Protein AF-A0A7S1WVG2-F1 (afdb_monomer_lite)

Secondary structure (DSSP, 8-state):
---PPPHHHHHHHHHHHHHHTT-PEEEEEEETTEEEEEEEEEEEE--TTT--HHHHHH-HHHHHIIIIIHHHHHHHHHTSTT---TTSPP--EEEEE-SS-----S--S--SS------------SPP-GGG-

Sequence (133 aa):
VDGALSDAAVLAAEAAALERASQLTPHQFAYADKVFPHPGRRYVDLDPSRVPRHIAAIAPRLVKFAGTEVAALLELLAATPLGVDVSAHPHVKLQLTLGESGCTPCHYDVSKVVNKLQISILIYLSEWALEYG

Foldseek 3Di:
DDPDDDLLVLQVVLVVQCVVVVVWAFDWDDDDPDIHTFPQKTKDWLQLVDDDPVSCVSRVSSNCCLVPVVVVVLVVVVPDPPPDDSVDRDGDMDMGGDDDDTDDPPDDPDDDDDDPDPDDDDDDSDDDDPVND

Radius of gyration: 16.41 Å; chains: 1; bounding box: 53×35×39 Å

Structure (mmCIF, N/CA/C/O backbone):
data_AF-A0A7S1WVG2-F1
#
_entry.id   AF-A0A7S1WVG2-F1
#
loop_
_atom_site.group_PDB
_atom_site.id
_atom_site.type_symbol
_atom_site.label_atom_id
_atom_site.label_alt_id
_atom_site.label_comp_id
_atom_site.label_asym_id
_atom_site.label_entity_id
_atom_site.label_seq_id
_atom_site.pdbx_PDB_ins_code
_atom_site.Cartn_x
_atom_site.Cartn_y
_atom_site.Cartn_z
_atom_site.occupancy
_atom_site.B_iso_or_equiv
_atom_site.auth_seq_id
_atom_site.auth_comp_id
_atom_site.auth_asym_id
_atom_site.auth_atom_id
_atom_site.pdbx_PDB_model_num
ATOM 1 N N . VAL A 1 1 ? 29.305 12.452 -4.529 1.00 45.56 1 VAL A N 1
ATOM 2 C CA . VAL A 1 1 ? 28.267 12.345 -3.484 1.00 45.56 1 VAL A CA 1
ATOM 3 C C . VAL A 1 1 ? 27.447 11.142 -3.880 1.00 45.56 1 VAL A C 1
ATOM 5 O O . VAL A 1 1 ? 26.901 11.159 -4.976 1.00 45.56 1 VAL A O 1
ATOM 8 N N . ASP A 1 2 ? 27.563 10.055 -3.125 1.00 45.12 2 ASP A N 1
ATOM 9 C CA . ASP A 1 2 ? 27.107 8.730 -3.545 1.00 45.12 2 ASP A CA 1
ATOM 10 C C . ASP A 1 2 ? 25.615 8.734 -3.891 1.00 45.12 2 ASP A C 1
ATOM 12 O O . ASP A 1 2 ? 24.780 9.161 -3.097 1.00 45.12 2 ASP A O 1
ATOM 16 N N . GLY A 1 3 ? 25.308 8.299 -5.116 1.00 52.78 3 GLY A N 1
ATOM 17 C CA . GLY A 1 3 ? 23.980 8.303 -5.731 1.00 52.78 3 GLY A CA 1
ATOM 18 C C . GLY A 1 3 ? 23.055 7.226 -5.171 1.00 52.78 3 GLY A C 1
ATOM 19 O O . GLY A 1 3 ? 22.553 6.391 -5.920 1.00 52.78 3 GLY A O 1
ATOM 20 N N . ALA A 1 4 ? 22.853 7.220 -3.855 1.00 61.16 4 ALA A N 1
ATOM 21 C CA . ALA A 1 4 ? 21.814 6.416 -3.237 1.00 61.16 4 ALA A CA 1
ATOM 22 C C . ALA A 1 4 ? 20.444 6.976 -3.647 1.00 61.16 4 ALA A C 1
ATOM 24 O O . ALA A 1 4 ? 20.169 8.164 -3.476 1.00 61.16 4 ALA A O 1
ATOM 25 N N . LEU A 1 5 ? 19.593 6.115 -4.209 1.00 70.62 5 LEU A N 1
ATOM 26 C CA . LEU A 1 5 ? 18.188 6.437 -4.444 1.00 70.62 5 LEU A CA 1
ATOM 27 C C . LEU A 1 5 ? 17.519 6.792 -3.108 1.00 70.62 5 LEU A C 1
ATOM 29 O O . LEU A 1 5 ? 17.828 6.185 -2.082 1.00 70.62 5 LEU A O 1
ATOM 33 N N . SER A 1 6 ? 16.593 7.753 -3.125 1.00 85.00 6 SER A N 1
ATOM 34 C CA . S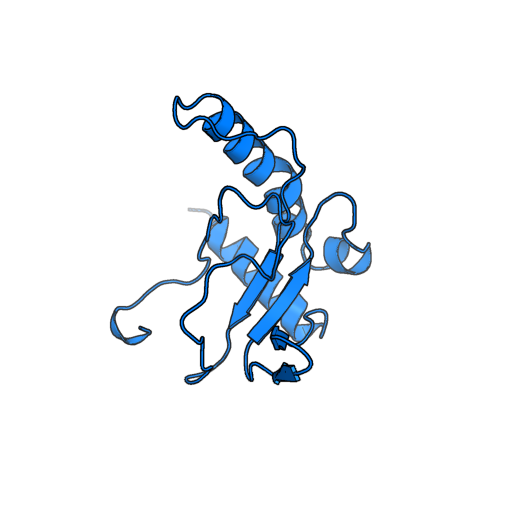ER A 1 6 ? 15.751 8.035 -1.960 1.00 85.00 6 SER A CA 1
ATOM 35 C C . SER A 1 6 ? 14.896 6.813 -1.609 1.00 85.00 6 SER A C 1
ATOM 37 O O . SER A 1 6 ? 14.573 6.007 -2.485 1.00 85.00 6 SER A O 1
ATOM 39 N N . ASP A 1 7 ? 14.472 6.687 -0.348 1.00 84.75 7 ASP A N 1
ATOM 40 C CA . ASP A 1 7 ? 13.591 5.585 0.065 1.00 84.75 7 ASP A CA 1
ATOM 41 C C . ASP A 1 7 ? 12.311 5.544 -0.781 1.00 84.75 7 ASP A C 1
ATOM 43 O O . ASP A 1 7 ? 11.913 4.479 -1.240 1.00 84.75 7 ASP A O 1
ATOM 47 N N . ALA A 1 8 ? 11.723 6.702 -1.097 1.00 83.56 8 ALA A N 1
ATOM 48 C CA . ALA A 1 8 ? 10.568 6.789 -1.991 1.00 83.56 8 ALA A CA 1
ATOM 49 C C . ALA A 1 8 ? 10.856 6.201 -3.385 1.00 83.56 8 ALA A C 1
ATOM 51 O O . ALA A 1 8 ? 10.051 5.425 -3.899 1.00 83.56 8 ALA A O 1
ATOM 52 N N . ALA A 1 9 ? 12.020 6.500 -3.971 1.00 86.12 9 ALA A N 1
ATOM 53 C CA . ALA A 1 9 ? 12.419 5.947 -5.264 1.00 86.12 9 ALA A CA 1
ATOM 54 C C . ALA A 1 9 ? 12.652 4.428 -5.198 1.00 86.12 9 ALA A C 1
ATOM 56 O O . ALA A 1 9 ? 12.302 3.711 -6.136 1.00 86.12 9 ALA A O 1
ATOM 57 N N . VAL A 1 10 ? 13.185 3.916 -4.084 1.00 91.25 10 VAL A N 1
ATOM 58 C CA . VAL A 1 10 ? 13.332 2.469 -3.856 1.00 91.25 10 VAL A CA 1
ATOM 59 C C . VAL A 1 10 ? 11.964 1.790 -3.741 1.00 91.25 10 VAL A C 1
ATOM 61 O O . VAL A 1 10 ? 11.729 0.781 -4.406 1.00 91.25 10 VAL A O 1
ATOM 64 N N . LEU A 1 11 ? 11.038 2.353 -2.960 1.00 91.00 11 LEU A N 1
ATOM 65 C CA . LEU A 1 11 ? 9.679 1.822 -2.814 1.00 91.00 11 LEU A CA 1
ATOM 66 C C . LEU A 1 11 ? 8.917 1.843 -4.150 1.00 91.00 11 LEU A C 1
ATOM 68 O O . LEU A 1 11 ? 8.260 0.863 -4.502 1.00 91.00 11 LEU A O 1
ATOM 72 N N . ALA A 1 12 ? 9.051 2.919 -4.931 1.00 88.94 12 ALA A N 1
ATOM 73 C CA . ALA A 1 12 ? 8.469 3.018 -6.268 1.00 88.94 12 ALA A CA 1
ATOM 74 C C . ALA A 1 12 ? 9.059 1.974 -7.234 1.00 88.94 12 ALA A C 1
ATOM 76 O O . ALA A 1 12 ? 8.326 1.336 -7.994 1.00 88.94 12 ALA A O 1
ATOM 77 N N . ALA A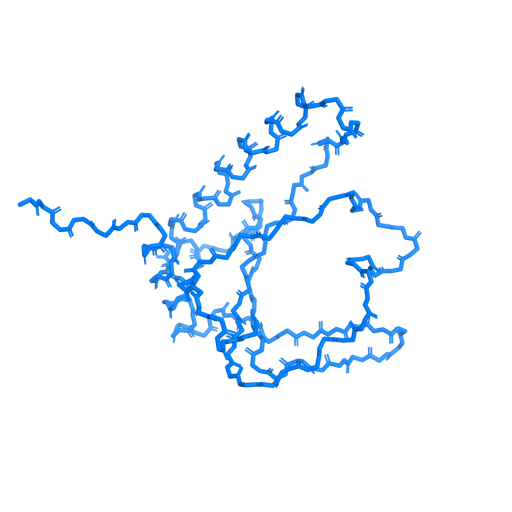 1 13 ? 10.374 1.741 -7.179 1.00 91.12 13 ALA A N 1
ATOM 78 C CA . ALA A 1 13 ? 11.036 0.727 -7.995 1.00 91.12 13 ALA A CA 1
ATOM 79 C C . ALA A 1 13 ? 10.564 -0.699 -7.659 1.00 91.12 13 ALA A C 1
ATOM 81 O O . ALA A 1 13 ? 10.345 -1.501 -8.573 1.00 91.12 13 ALA A O 1
ATOM 82 N N . GLU A 1 14 ? 10.366 -1.014 -6.375 1.00 94.62 14 GLU A N 1
ATOM 83 C CA . GLU A 1 14 ? 9.810 -2.301 -5.942 1.00 94.62 14 GLU A CA 1
ATOM 84 C C . GLU A 1 14 ? 8.335 -2.462 -6.339 1.00 94.62 14 GLU A C 1
ATOM 86 O O . GLU A 1 14 ? 7.937 -3.538 -6.790 1.00 94.62 14 GLU A O 1
ATOM 91 N N . ALA A 1 15 ? 7.531 -1.394 -6.275 1.00 91.44 15 ALA A N 1
ATOM 92 C CA . ALA A 1 15 ? 6.155 -1.414 -6.773 1.00 91.44 15 ALA A CA 1
ATOM 93 C C . ALA A 1 15 ? 6.108 -1.741 -8.278 1.00 91.44 15 ALA A C 1
ATOM 95 O O . ALA A 1 15 ? 5.348 -2.612 -8.710 1.00 91.44 15 ALA A O 1
ATOM 96 N N . ALA A 1 16 ? 6.986 -1.119 -9.070 1.00 90.75 16 ALA A N 1
ATOM 97 C CA . ALA A 1 16 ? 7.126 -1.418 -10.493 1.00 90.75 16 ALA A CA 1
ATOM 98 C C . ALA A 1 16 ? 7.654 -2.846 -10.747 1.00 90.75 16 ALA A C 1
ATOM 100 O O . ALA A 1 16 ? 7.304 -3.478 -11.745 1.00 90.75 16 ALA A O 1
ATOM 101 N N . ALA A 1 17 ? 8.495 -3.388 -9.859 1.00 94.38 17 ALA A N 1
ATOM 102 C CA . ALA A 1 17 ? 8.962 -4.772 -9.954 1.00 94.38 17 ALA A CA 1
ATOM 103 C C . ALA A 1 17 ? 7.827 -5.782 -9.724 1.00 94.38 17 ALA A C 1
ATOM 105 O O . ALA A 1 17 ? 7.714 -6.747 -10.483 1.00 94.38 17 ALA A O 1
ATOM 106 N N . LEU A 1 18 ? 6.952 -5.535 -8.743 1.00 94.62 18 LEU A N 1
ATOM 107 C CA . LEU A 1 18 ? 5.753 -6.347 -8.506 1.00 94.62 18 LEU A CA 1
ATOM 108 C C . LEU A 1 18 ? 4.806 -6.333 -9.707 1.00 94.62 18 LEU A C 1
ATOM 110 O O . LEU A 1 18 ? 4.251 -7.373 -10.070 1.00 94.62 18 LEU A O 1
ATOM 114 N N . GLU A 1 19 ? 4.650 -5.177 -10.353 1.00 91.56 19 GLU A N 1
ATOM 115 C CA . GLU A 1 19 ? 3.867 -5.064 -11.580 1.00 91.56 19 GLU A CA 1
ATOM 116 C C . GLU A 1 19 ? 4.457 -5.916 -12.711 1.00 91.56 19 GLU A C 1
ATOM 118 O O . GLU A 1 19 ? 3.744 -6.740 -13.287 1.00 91.56 19 GLU A O 1
ATOM 123 N N . ARG A 1 20 ? 5.758 -5.766 -13.002 1.00 94.12 20 ARG A N 1
ATOM 124 C CA . ARG A 1 20 ? 6.447 -6.544 -14.050 1.00 94.12 20 ARG A CA 1
ATOM 125 C C . ARG A 1 20 ? 6.369 -8.048 -13.799 1.00 94.12 20 ARG A C 1
ATOM 127 O O . ARG A 1 20 ? 6.231 -8.823 -14.740 1.00 94.12 20 ARG A O 1
ATOM 134 N N . ALA A 1 21 ? 6.414 -8.458 -12.535 1.00 95.25 21 ALA A N 1
ATOM 135 C CA . ALA A 1 21 ? 6.282 -9.851 -12.120 1.00 95.25 21 ALA A CA 1
ATOM 136 C C . ALA A 1 21 ? 4.825 -10.360 -12.096 1.00 95.25 21 ALA A C 1
ATOM 138 O O . ALA A 1 21 ? 4.590 -11.495 -11.679 1.00 95.25 21 ALA A O 1
ATOM 139 N N . SER A 1 22 ? 3.850 -9.545 -12.524 1.00 92.94 22 SER A N 1
ATOM 140 C CA . SER A 1 22 ? 2.415 -9.867 -12.520 1.00 92.94 22 SER A CA 1
ATOM 141 C C . SER A 1 22 ? 1.883 -10.289 -11.145 1.00 92.94 22 SER A C 1
ATOM 143 O O . SER A 1 22 ? 0.998 -11.132 -11.042 1.00 92.94 22 SER A O 1
ATOM 145 N N . GLN A 1 23 ? 2.423 -9.691 -10.080 1.00 94.75 23 GLN A N 1
ATOM 146 C CA . GLN A 1 23 ? 2.042 -9.984 -8.694 1.00 94.75 23 GLN A CA 1
ATOM 147 C C . GLN A 1 23 ? 0.948 -9.055 -8.152 1.00 94.75 23 GLN A C 1
ATOM 149 O O . GLN A 1 23 ? 0.558 -9.154 -6.991 1.00 94.75 23 GLN A O 1
ATOM 154 N N . LEU A 1 24 ? 0.454 -8.133 -8.982 1.00 91.38 24 LEU A N 1
ATOM 155 C CA . LEU A 1 24 ? -0.616 -7.214 -8.615 1.00 91.38 24 LEU A CA 1
ATOM 156 C C . LEU A 1 24 ? -1.960 -7.735 -9.131 1.00 91.38 24 LEU A C 1
ATOM 158 O O . LEU A 1 24 ? -2.128 -8.009 -10.319 1.00 91.38 24 LEU A O 1
ATOM 162 N N . THR A 1 25 ? -2.938 -7.815 -8.236 1.00 89.44 25 THR A N 1
ATOM 163 C CA . THR A 1 25 ? -4.304 -8.250 -8.538 1.00 89.44 25 THR A CA 1
ATOM 164 C C . THR A 1 25 ? -5.114 -7.085 -9.109 1.00 89.44 25 THR A C 1
ATOM 166 O O . THR A 1 25 ? -5.058 -5.992 -8.542 1.00 89.44 25 THR A O 1
ATOM 169 N N . PRO A 1 26 ? -5.891 -7.265 -10.195 1.00 87.00 26 PRO A N 1
ATOM 170 C CA . PRO A 1 26 ? -6.811 -6.239 -10.681 1.00 87.00 26 PRO A CA 1
ATOM 171 C C . PRO A 1 26 ? -7.794 -5.788 -9.597 1.00 87.00 26 PRO A C 1
ATOM 173 O O . PRO A 1 26 ? -8.417 -6.608 -8.925 1.00 87.00 26 PRO A O 1
ATOM 176 N N . HIS A 1 27 ? -7.954 -4.478 -9.437 1.00 83.38 27 HIS A N 1
ATOM 177 C CA . HIS A 1 27 ? -8.875 -3.918 -8.459 1.00 83.38 27 HIS A CA 1
ATOM 178 C C . HIS A 1 27 ? -10.328 -4.055 -8.916 1.00 83.38 27 HIS A C 1
ATOM 180 O O . HIS A 1 27 ? -10.675 -3.745 -10.061 1.00 83.38 27 HIS A O 1
ATOM 186 N N . GLN A 1 28 ? -11.192 -4.459 -7.989 1.00 78.44 28 GLN A N 1
ATOM 187 C CA . GLN A 1 28 ? -12.629 -4.565 -8.201 1.00 78.44 28 GLN A CA 1
ATOM 188 C C . GLN A 1 28 ? -13.358 -3.983 -6.994 1.00 78.44 28 GLN A C 1
ATOM 190 O O . GLN A 1 28 ? -12.940 -4.181 -5.854 1.00 78.44 28 GLN A O 1
ATOM 195 N N . PHE A 1 29 ? -14.444 -3.265 -7.249 1.00 73.19 29 PHE A N 1
ATOM 196 C CA . PHE A 1 29 ? -15.318 -2.737 -6.212 1.00 73.19 29 PHE A CA 1
ATOM 197 C C . PHE A 1 29 ? -16.620 -3.532 -6.195 1.00 73.19 29 PHE A C 1
ATOM 199 O O . PHE A 1 29 ? -17.272 -3.684 -7.228 1.00 73.19 29 PHE A O 1
ATOM 206 N N . ALA A 1 30 ? -16.996 -4.043 -5.024 1.00 69.94 30 ALA A N 1
ATOM 207 C CA . ALA A 1 30 ? -18.268 -4.722 -4.826 1.00 69.94 30 ALA A CA 1
ATOM 208 C C . ALA A 1 30 ? -19.271 -3.766 -4.171 1.00 69.94 30 ALA A C 1
ATOM 210 O O . ALA A 1 30 ? -19.029 -3.241 -3.083 1.00 69.94 30 ALA A O 1
ATOM 211 N N . TYR A 1 31 ? -20.421 -3.571 -4.811 1.00 69.25 31 TYR A N 1
ATOM 212 C CA . TYR A 1 31 ? -21.530 -2.809 -4.251 1.00 69.25 31 TYR A CA 1
ATOM 213 C C . TYR A 1 31 ? -22.842 -3.533 -4.488 1.00 69.25 31 TYR A C 1
ATOM 215 O O . TYR A 1 31 ? -23.216 -3.821 -5.623 1.00 69.25 31 TYR A O 1
ATOM 223 N N . ALA A 1 32 ? -23.543 -3.802 -3.385 1.00 75.81 32 ALA A N 1
ATOM 224 C CA . ALA A 1 32 ? -24.673 -4.724 -3.380 1.00 75.81 32 ALA A CA 1
ATOM 225 C C . ALA A 1 32 ? -24.254 -6.100 -3.921 1.00 75.81 32 ALA A C 1
ATOM 227 O O . ALA A 1 32 ? -23.340 -6.704 -3.371 1.00 75.81 32 ALA A O 1
ATOM 228 N N . ASP A 1 33 ? -24.931 -6.578 -4.949 1.00 77.06 33 ASP A N 1
ATOM 229 C CA . ASP A 1 33 ? -24.725 -7.841 -5.651 1.00 77.06 33 ASP A CA 1
ATOM 230 C C . ASP A 1 33 ? -23.871 -7.680 -6.923 1.00 77.06 33 ASP A C 1
ATOM 232 O O . ASP A 1 33 ? -23.714 -8.625 -7.694 1.00 77.06 33 ASP A O 1
ATOM 236 N N . LYS A 1 34 ? -23.305 -6.487 -7.155 1.00 74.12 34 LYS A N 1
ATOM 237 C CA . LYS A 1 34 ? -22.555 -6.155 -8.370 1.00 74.12 34 LYS A CA 1
ATOM 238 C C . LYS A 1 34 ? -21.072 -5.962 -8.090 1.00 74.12 34 LYS A C 1
ATOM 240 O O . LYS A 1 34 ? -20.689 -5.334 -7.103 1.00 74.12 34 LYS A O 1
ATOM 245 N N . VAL A 1 35 ? -20.250 -6.455 -9.014 1.00 78.25 35 VAL A N 1
ATOM 246 C CA . VAL A 1 35 ? -18.796 -6.274 -9.029 1.00 78.25 35 VAL A CA 1
ATOM 247 C C . VAL A 1 35 ? -18.428 -5.393 -10.216 1.00 78.25 35 VAL A C 1
ATOM 249 O O . VAL A 1 35 ? -18.749 -5.709 -11.360 1.00 78.25 35 VAL A O 1
ATOM 252 N N . PHE A 1 36 ? -17.754 -4.284 -9.937 1.00 76.69 36 PHE A N 1
ATOM 253 C CA . PHE A 1 36 ? -17.318 -3.313 -10.929 1.00 76.69 36 PHE A CA 1
ATOM 254 C C . PHE A 1 36 ? -15.793 -3.386 -11.064 1.00 76.69 36 PHE A C 1
ATOM 256 O O . PHE A 1 36 ? -15.084 -3.132 -10.082 1.00 76.69 36 PHE A O 1
ATOM 263 N N . PRO A 1 37 ? -15.251 -3.746 -12.241 1.00 75.88 37 PRO A N 1
ATOM 264 C CA . PRO A 1 37 ? -13.817 -3.673 -12.466 1.00 75.88 37 PRO A CA 1
ATOM 265 C C . PRO A 1 37 ? -13.370 -2.209 -12.504 1.00 75.88 37 PRO A C 1
ATOM 267 O O . PRO A 1 37 ? -14.077 -1.353 -13.035 1.00 75.88 37 PRO A O 1
ATOM 270 N N . HIS A 1 38 ? -12.169 -1.934 -11.997 1.00 76.31 38 HIS A N 1
ATOM 271 C CA . HIS A 1 38 ? -11.489 -0.658 -12.211 1.00 76.31 38 HIS A CA 1
ATOM 272 C C . HIS A 1 38 ? -10.307 -0.875 -13.159 1.00 76.31 38 HIS A C 1
ATOM 274 O O . HIS A 1 38 ? -9.222 -1.247 -12.699 1.00 76.31 38 HIS A O 1
ATOM 280 N N . PRO A 1 39 ? -10.494 -0.670 -14.479 1.00 76.94 39 PRO A N 1
ATOM 281 C CA . PRO A 1 39 ? -9.398 -0.736 -15.436 1.00 76.94 39 PRO A CA 1
ATOM 282 C C . PRO A 1 39 ? -8.226 0.137 -14.978 1.00 76.94 39 PRO A C 1
ATOM 284 O O . PRO A 1 39 ? -8.424 1.227 -14.448 1.00 76.94 39 PRO A O 1
ATOM 287 N N . GLY A 1 40 ? -7.007 -0.380 -15.122 1.00 78.69 40 GLY A N 1
ATOM 288 C CA . GLY A 1 40 ? -5.789 0.332 -14.732 1.00 78.69 40 GLY A CA 1
ATOM 289 C C . GLY A 1 40 ? -5.454 0.299 -13.238 1.00 78.69 40 GLY A C 1
ATOM 290 O O . GLY A 1 40 ? -4.315 0.582 -12.885 1.00 78.69 40 GLY A O 1
ATOM 291 N N . ARG A 1 41 ? -6.367 -0.110 -12.345 1.00 83.88 41 ARG A N 1
ATOM 292 C CA . ARG A 1 41 ? -6.051 -0.261 -10.915 1.00 83.88 41 ARG A CA 1
ATOM 293 C C . ARG A 1 41 ? -5.672 -1.686 -10.574 1.00 83.88 41 ARG A C 1
ATOM 295 O O . ARG A 1 41 ? -6.391 -2.631 -10.900 1.00 83.88 41 ARG A O 1
ATOM 302 N N . ARG A 1 42 ? -4.555 -1.839 -9.875 1.00 87.88 42 ARG A N 1
ATOM 303 C CA . ARG A 1 42 ? -4.067 -3.121 -9.370 1.00 87.88 42 ARG A CA 1
ATOM 304 C C . ARG A 1 42 ? -3.565 -2.966 -7.944 1.00 87.88 42 ARG A C 1
ATOM 306 O O . ARG A 1 42 ? -3.222 -1.864 -7.529 1.00 87.88 42 ARG A O 1
ATOM 313 N N . TYR A 1 43 ? -3.539 -4.047 -7.179 1.00 90.31 43 TYR A N 1
ATOM 314 C CA . TYR A 1 43 ? -3.123 -3.991 -5.785 1.00 90.31 43 TYR A CA 1
ATOM 315 C C . TYR A 1 43 ? -2.466 -5.277 -5.303 1.00 90.31 43 TYR A C 1
ATOM 317 O O . TYR A 1 43 ? -2.630 -6.341 -5.897 1.00 90.31 43 TYR A O 1
ATOM 325 N N . VAL A 1 44 ? -1.770 -5.171 -4.179 1.00 91.31 44 VAL A N 1
ATOM 326 C CA . VAL A 1 44 ? -1.330 -6.311 -3.380 1.00 91.31 44 VAL A CA 1
ATOM 327 C C . VAL A 1 44 ? -1.492 -5.980 -1.900 1.00 91.31 44 VAL A C 1
ATOM 329 O O . VAL A 1 44 ? -1.358 -4.824 -1.491 1.00 91.31 44 VAL A O 1
ATOM 332 N N . ASP A 1 45 ? -1.838 -6.997 -1.118 1.00 89.56 45 ASP A N 1
ATOM 333 C CA . ASP A 1 45 ? -1.894 -6.903 0.335 1.00 89.56 45 ASP A CA 1
ATOM 334 C C . ASP A 1 45 ? -0.469 -6.987 0.902 1.00 89.56 45 ASP A C 1
ATOM 336 O O . ASP A 1 45 ? 0.282 -7.916 0.588 1.00 89.56 45 ASP A O 1
ATOM 340 N N . LEU A 1 46 ? -0.091 -5.980 1.684 1.00 89.44 46 LEU A N 1
ATOM 341 C CA . LEU A 1 46 ? 1.189 -5.890 2.378 1.00 89.44 46 LEU A CA 1
ATOM 342 C C . LEU A 1 46 ? 1.022 -6.051 3.896 1.00 89.44 46 LEU A C 1
ATOM 344 O O . LEU A 1 46 ? 1.961 -5.748 4.631 1.00 89.44 46 LEU A O 1
ATOM 348 N N . ASP A 1 47 ? -0.133 -6.535 4.372 1.00 84.88 47 ASP A N 1
ATOM 349 C CA . ASP A 1 47 ? -0.339 -6.917 5.769 1.00 84.88 47 ASP A CA 1
ATOM 350 C C . ASP A 1 47 ? 0.770 -7.893 6.206 1.00 84.88 47 ASP A C 1
ATOM 352 O O . ASP A 1 47 ? 0.829 -9.025 5.704 1.00 84.88 47 ASP A O 1
ATOM 356 N N . PRO A 1 48 ? 1.638 -7.494 7.157 1.00 78.94 48 PRO A N 1
ATOM 357 C CA . PRO A 1 48 ? 2.780 -8.289 7.605 1.00 78.94 48 PRO A CA 1
ATOM 358 C C . PRO A 1 48 ? 2.415 -9.704 8.058 1.00 78.94 48 PRO A C 1
ATOM 360 O O . PRO A 1 48 ? 3.242 -10.611 7.968 1.00 78.94 48 PRO A O 1
ATOM 363 N N . SER A 1 49 ? 1.182 -9.913 8.528 1.00 82.12 49 SER A N 1
ATOM 364 C CA . SER A 1 49 ? 0.701 -11.218 8.981 1.00 82.12 49 SER A CA 1
ATOM 365 C C . SER A 1 49 ? 0.339 -12.171 7.833 1.00 82.12 49 SER A C 1
ATOM 367 O O . SER A 1 49 ? 0.185 -13.375 8.055 1.00 82.12 49 SER A O 1
ATOM 369 N N . ARG A 1 50 ? 0.212 -11.662 6.598 1.00 83.81 50 ARG A N 1
ATOM 370 C CA . ARG A 1 50 ? -0.318 -12.405 5.440 1.00 83.81 50 ARG A CA 1
ATOM 371 C C . ARG A 1 50 ? 0.510 -12.260 4.164 1.00 83.81 50 ARG A C 1
ATOM 373 O O . ARG A 1 50 ? 0.174 -12.922 3.181 1.00 83.81 50 ARG A O 1
ATOM 380 N N . VAL A 1 51 ? 1.583 -11.459 4.155 1.00 87.62 51 VAL A N 1
ATOM 381 C CA . VAL A 1 51 ? 2.411 -11.257 2.953 1.00 87.62 51 VAL A CA 1
ATOM 382 C C . VAL A 1 51 ? 2.977 -12.590 2.436 1.00 87.62 51 VAL A C 1
ATOM 384 O O . VAL A 1 51 ? 3.754 -13.254 3.131 1.00 87.62 51 VAL A O 1
ATOM 387 N N . PRO A 1 52 ? 2.663 -12.992 1.190 1.00 90.06 52 PRO A N 1
ATOM 388 C CA . PRO A 1 52 ? 3.248 -14.184 0.593 1.00 90.06 52 PRO A CA 1
ATOM 389 C C . PRO A 1 52 ? 4.765 -14.056 0.391 1.00 90.06 52 PRO A C 1
ATOM 391 O O . PRO A 1 52 ? 5.273 -13.005 -0.000 1.00 90.06 52 PRO A O 1
ATOM 394 N N . ARG A 1 53 ? 5.506 -15.163 0.546 1.00 91.94 53 ARG A N 1
ATOM 395 C CA . ARG A 1 53 ? 6.982 -15.180 0.414 1.00 91.94 53 ARG A CA 1
ATOM 396 C C . ARG A 1 53 ? 7.496 -14.612 -0.914 1.00 91.94 53 ARG A C 1
ATOM 398 O O . ARG A 1 53 ? 8.546 -13.982 -0.934 1.00 91.94 53 ARG A O 1
ATOM 405 N N . HIS A 1 54 ? 6.775 -14.832 -2.012 1.00 93.12 54 HIS A N 1
ATOM 406 C CA . HIS A 1 54 ? 7.174 -14.328 -3.328 1.00 93.12 54 HIS A CA 1
ATOM 407 C C . HIS A 1 54 ? 7.048 -12.798 -3.436 1.00 93.12 54 HIS A C 1
ATOM 409 O O . HIS A 1 54 ? 7.871 -12.181 -4.101 1.00 93.12 54 HIS A O 1
ATOM 415 N N . ILE A 1 55 ? 6.089 -12.177 -2.737 1.00 94.31 55 ILE A N 1
ATOM 416 C CA . ILE A 1 55 ? 5.978 -10.713 -2.646 1.00 94.31 55 ILE A CA 1
ATOM 417 C C . ILE A 1 55 ? 7.163 -10.158 -1.859 1.00 94.31 55 ILE A C 1
ATOM 419 O O . ILE A 1 55 ? 7.848 -9.264 -2.343 1.00 94.31 55 ILE A O 1
ATOM 423 N N . ALA A 1 56 ? 7.467 -10.747 -0.699 1.00 93.88 56 ALA A N 1
ATOM 424 C CA . ALA A 1 56 ? 8.603 -10.334 0.127 1.00 93.88 56 ALA A CA 1
ATOM 425 C C . ALA A 1 56 ? 9.962 -10.499 -0.577 1.00 93.88 56 ALA A C 1
ATOM 427 O O . ALA A 1 56 ? 10.886 -9.736 -0.308 1.00 93.88 56 ALA A O 1
ATOM 428 N N . ALA A 1 57 ? 10.085 -11.464 -1.492 1.00 95.19 57 ALA A N 1
ATOM 429 C CA . ALA A 1 57 ? 11.286 -11.642 -2.304 1.00 95.19 57 ALA A CA 1
ATOM 430 C C . ALA A 1 57 ? 11.462 -10.549 -3.375 1.00 95.19 57 ALA A C 1
ATOM 432 O O . ALA A 1 57 ? 12.593 -10.203 -3.703 1.00 95.19 57 ALA A O 1
ATOM 433 N N . ILE A 1 58 ? 10.365 -10.019 -3.927 1.00 95.88 58 ILE A N 1
ATOM 434 C CA . ILE A 1 58 ? 10.390 -8.999 -4.991 1.00 95.88 58 ILE A CA 1
ATOM 435 C C . ILE A 1 58 ? 10.436 -7.584 -4.408 1.00 95.88 58 ILE A C 1
ATOM 437 O O . ILE A 1 58 ? 11.086 -6.708 -4.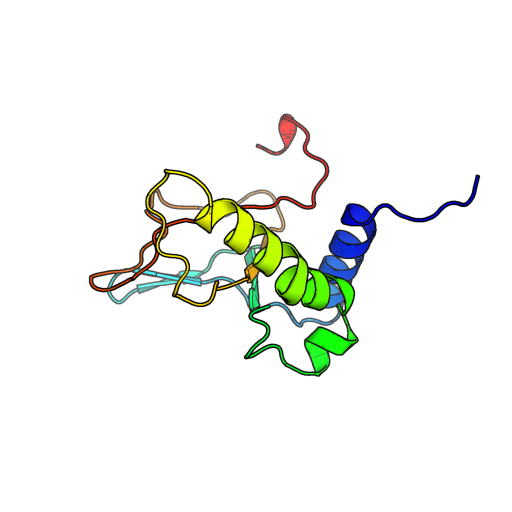974 1.00 95.88 58 ILE A O 1
ATOM 441 N N . ALA A 1 59 ? 9.743 -7.367 -3.292 1.00 95.31 59 ALA A N 1
ATOM 442 C CA . ALA A 1 59 ? 9.522 -6.057 -2.697 1.00 95.31 59 ALA A CA 1
ATOM 443 C C . ALA A 1 59 ? 9.843 -6.029 -1.187 1.00 95.31 59 ALA A C 1
ATOM 445 O O . ALA A 1 59 ? 8.966 -5.750 -0.359 1.00 95.31 59 ALA A O 1
ATOM 446 N N . PRO A 1 60 ? 11.081 -6.373 -0.786 1.00 94.81 60 PRO A N 1
ATOM 447 C CA . PRO A 1 60 ? 11.452 -6.468 0.622 1.00 94.81 60 PRO A CA 1
ATOM 448 C C . PRO A 1 60 ? 11.353 -5.131 1.368 1.00 94.81 60 PRO A C 1
ATOM 450 O O . PRO A 1 60 ? 11.027 -5.126 2.558 1.00 94.81 60 PRO A O 1
ATOM 453 N N . ARG A 1 61 ? 11.622 -3.992 0.717 1.00 94.12 61 ARG A N 1
ATOM 454 C CA . ARG A 1 61 ? 11.535 -2.672 1.358 1.00 94.12 61 ARG A CA 1
ATOM 455 C C . ARG A 1 61 ? 10.097 -2.224 1.544 1.00 94.12 61 ARG A C 1
ATOM 457 O O . ARG A 1 61 ? 9.805 -1.694 2.607 1.00 94.12 61 ARG A O 1
ATOM 464 N N . LEU A 1 62 ? 9.202 -2.493 0.598 1.00 92.19 62 LEU A N 1
ATOM 465 C CA . LEU A 1 62 ? 7.765 -2.256 0.754 1.00 92.19 62 LEU A CA 1
ATOM 466 C C . LEU A 1 62 ? 7.181 -3.086 1.897 1.00 92.19 62 LEU A C 1
ATOM 468 O O . LEU A 1 62 ? 6.423 -2.559 2.705 1.00 92.19 62 LEU A O 1
ATOM 472 N N . VAL A 1 63 ? 7.575 -4.357 2.016 1.00 92.44 63 VAL A N 1
ATOM 473 C CA . VAL A 1 63 ? 7.143 -5.211 3.134 1.00 92.44 63 VAL A CA 1
ATOM 474 C C . VAL A 1 63 ? 7.696 -4.702 4.463 1.00 92.44 63 VAL A C 1
ATOM 476 O O . VAL A 1 63 ? 6.958 -4.618 5.443 1.00 92.44 63 VAL A O 1
ATOM 479 N N . LYS A 1 64 ? 8.971 -4.298 4.508 1.00 91.81 64 LYS A N 1
ATOM 480 C CA . LYS A 1 64 ? 9.551 -3.671 5.703 1.00 91.81 64 LYS A CA 1
ATOM 481 C C . LYS A 1 64 ? 8.830 -2.368 6.059 1.00 91.81 64 LYS A C 1
ATOM 483 O O . LYS A 1 64 ? 8.512 -2.151 7.222 1.00 91.81 64 LYS A O 1
ATOM 488 N N . PHE A 1 65 ? 8.560 -1.518 5.075 1.00 89.88 65 PHE A N 1
ATOM 489 C CA . PH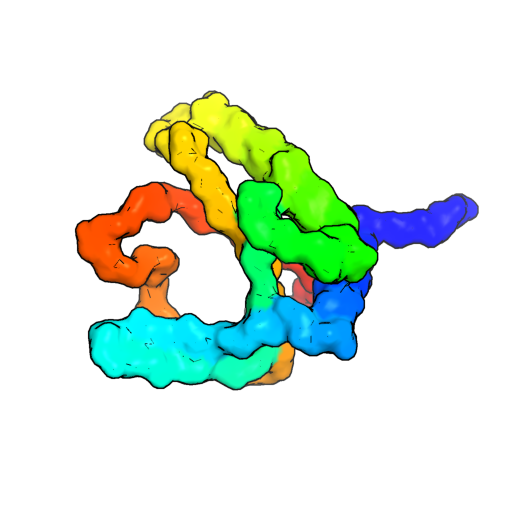E A 1 65 ? 7.852 -0.257 5.262 1.00 89.88 65 PHE A CA 1
ATOM 490 C C . PHE A 1 65 ? 6.454 -0.498 5.848 1.00 89.88 65 PHE A C 1
ATOM 492 O O . PHE A 1 65 ? 6.103 0.092 6.868 1.00 89.88 65 PHE A O 1
ATOM 499 N N . ALA A 1 66 ? 5.703 -1.443 5.276 1.00 88.25 66 ALA A N 1
ATOM 500 C CA . ALA A 1 66 ? 4.389 -1.846 5.768 1.00 88.25 66 ALA A CA 1
ATOM 501 C C . ALA A 1 66 ? 4.426 -2.440 7.187 1.00 88.25 66 ALA A C 1
ATOM 503 O O . ALA A 1 66 ? 3.512 -2.206 7.971 1.00 88.25 66 ALA A O 1
ATOM 504 N N . GLY A 1 67 ? 5.467 -3.203 7.531 1.00 85.81 67 GLY A N 1
ATOM 505 C CA . GLY A 1 67 ? 5.563 -3.869 8.832 1.00 85.81 67 GLY A CA 1
ATOM 506 C C . GLY A 1 67 ? 6.169 -3.042 9.958 1.00 85.81 67 GLY A C 1
ATOM 507 O O . GLY A 1 67 ? 5.841 -3.273 11.116 1.00 85.81 67 GLY A O 1
ATOM 508 N N . THR A 1 68 ? 7.057 -2.103 9.645 1.00 87.94 68 THR A N 1
ATOM 509 C CA . THR A 1 68 ? 7.809 -1.341 10.651 1.00 87.94 68 THR A CA 1
ATOM 510 C C . THR A 1 68 ? 7.396 0.121 10.667 1.00 87.94 68 THR A C 1
ATOM 512 O O . THR A 1 68 ? 6.998 0.630 11.709 1.00 87.94 68 THR A O 1
ATOM 515 N N . GLU A 1 69 ? 7.439 0.791 9.518 1.00 87.12 69 GLU A N 1
ATOM 516 C CA . GLU A 1 69 ? 7.219 2.241 9.457 1.00 87.12 69 GLU A CA 1
ATOM 517 C C . GLU A 1 69 ? 5.735 2.587 9.642 1.00 87.12 69 GLU A C 1
ATOM 519 O O . GLU A 1 69 ? 5.395 3.528 10.357 1.00 87.12 69 GLU A O 1
ATOM 524 N N . VAL A 1 70 ? 4.826 1.781 9.077 1.00 83.00 70 VAL A N 1
ATOM 525 C CA . VAL A 1 70 ? 3.381 1.945 9.320 1.00 83.00 70 VAL A CA 1
ATOM 526 C C . VAL A 1 70 ? 3.022 1.626 10.773 1.00 83.00 70 VAL A C 1
ATOM 528 O O . VAL A 1 70 ? 2.194 2.321 11.355 1.00 83.00 70 VAL A O 1
ATOM 531 N N . ALA A 1 71 ? 3.656 0.623 11.388 1.00 80.19 71 ALA A N 1
ATOM 532 C CA . ALA A 1 71 ? 3.444 0.322 12.804 1.00 80.19 71 ALA A CA 1
ATOM 533 C C . ALA A 1 71 ? 3.881 1.498 13.696 1.00 80.19 71 ALA A C 1
ATOM 535 O O . ALA A 1 71 ? 3.113 1.929 14.553 1.00 80.19 71 ALA A O 1
ATOM 536 N N . ALA A 1 72 ? 5.049 2.088 13.424 1.00 84.56 72 ALA A N 1
ATOM 537 C CA . ALA A 1 72 ? 5.512 3.288 14.120 1.00 84.56 72 ALA A CA 1
ATOM 538 C C . ALA A 1 72 ? 4.557 4.481 13.920 1.00 84.56 72 ALA A C 1
ATOM 540 O O . ALA A 1 72 ? 4.253 5.205 14.867 1.00 84.56 72 ALA 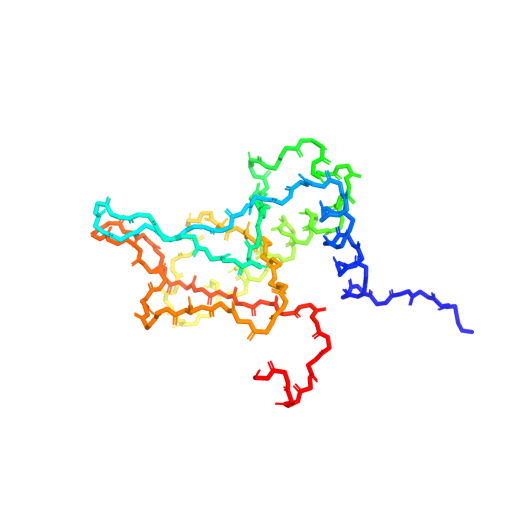A O 1
ATOM 541 N N . LEU A 1 73 ? 4.022 4.669 12.707 1.00 84.56 73 LEU A N 1
ATOM 542 C CA . LEU A 1 73 ? 3.009 5.694 12.443 1.00 84.56 73 LEU A CA 1
ATOM 543 C C . LEU A 1 73 ? 1.737 5.472 13.274 1.00 84.56 73 LEU A C 1
ATOM 545 O O . LEU A 1 73 ? 1.180 6.433 13.803 1.00 84.56 73 LEU A O 1
ATOM 549 N N . LEU A 1 74 ? 1.281 4.226 13.420 1.00 79.75 74 LEU A N 1
ATOM 550 C CA . LEU A 1 74 ? 0.129 3.921 14.265 1.00 79.75 74 LEU A CA 1
ATOM 551 C C . LEU A 1 74 ? 0.392 4.210 15.740 1.00 79.75 74 LEU A C 1
ATOM 553 O O . LEU A 1 74 ? -0.482 4.765 16.397 1.00 79.75 74 LEU A O 1
ATOM 557 N N . GLU A 1 75 ? 1.571 3.872 16.258 1.00 81.81 75 GLU A N 1
ATOM 558 C CA . GLU A 1 75 ? 1.948 4.196 17.639 1.00 81.81 75 GLU A CA 1
ATOM 559 C C . GLU A 1 75 ? 1.915 5.710 17.886 1.00 81.81 75 GLU A C 1
ATOM 561 O O . GLU A 1 75 ? 1.388 6.170 18.900 1.00 81.81 75 GLU A O 1
ATOM 566 N N . LEU A 1 76 ? 2.400 6.500 16.923 1.00 84.56 76 LEU A N 1
ATOM 567 C CA . LEU A 1 76 ? 2.312 7.959 16.982 1.00 84.56 76 LEU A CA 1
ATOM 568 C C . LEU A 1 76 ? 0.860 8.443 16.968 1.00 84.56 76 LEU A C 1
ATOM 570 O O . LEU A 1 76 ? 0.506 9.321 17.752 1.00 84.56 76 LEU A O 1
ATOM 574 N N . LEU A 1 77 ? 0.010 7.864 16.117 1.00 81.00 77 LEU A N 1
ATOM 575 C CA . LEU A 1 77 ? -1.413 8.206 16.051 1.00 81.00 77 LEU A CA 1
ATOM 576 C C . LEU A 1 77 ? -2.158 7.836 17.337 1.00 81.00 77 LEU A C 1
ATOM 578 O O . LEU A 1 77 ? -2.988 8.618 17.796 1.00 81.00 77 LEU A O 1
ATOM 582 N N . ALA A 1 78 ? -1.824 6.705 17.955 1.00 79.31 78 ALA A N 1
ATOM 583 C CA . ALA A 1 78 ? -2.371 6.274 19.239 1.00 79.31 78 ALA A CA 1
ATOM 584 C C . ALA A 1 78 ? -2.089 7.277 20.364 1.00 79.31 78 ALA A C 1
ATOM 586 O O . ALA A 1 78 ? -2.901 7.454 21.269 1.00 79.31 78 ALA A O 1
ATOM 587 N N . ALA A 1 79 ? -0.933 7.940 20.298 1.00 82.38 79 ALA A N 1
ATOM 588 C CA . ALA A 1 79 ? -0.531 8.962 21.254 1.00 82.38 79 ALA A CA 1
ATOM 589 C C . ALA A 1 79 ? -1.221 10.319 21.018 1.00 82.38 79 ALA A C 1
ATOM 591 O O . ALA A 1 79 ? -1.113 11.217 21.856 1.00 82.38 79 ALA A O 1
ATOM 592 N N . THR A 1 80 ? -1.930 10.500 19.898 1.00 78.62 80 THR A N 1
ATOM 593 C CA . THR A 1 80 ? -2.669 11.739 19.629 1.00 78.62 80 THR A CA 1
ATOM 594 C C . THR A 1 80 ? -4.014 11.763 20.367 1.00 78.62 80 THR A C 1
ATOM 596 O O . THR A 1 80 ? -4.655 10.726 20.540 1.00 78.62 80 THR A O 1
ATOM 599 N N . PRO A 1 81 ? -4.532 12.947 20.742 1.00 75.38 81 PRO A N 1
ATOM 600 C CA . PRO A 1 81 ? -5.845 13.081 21.382 1.00 75.38 81 PRO A CA 1
ATOM 601 C C . PRO A 1 81 ? -7.028 12.856 20.417 1.00 75.38 81 PRO A C 1
ATOM 603 O O . PRO A 1 81 ? -8.150 13.258 20.714 1.00 75.38 81 PRO A O 1
ATOM 606 N N . LEU A 1 82 ? -6.799 12.232 19.255 1.00 71.62 82 LEU A N 1
ATOM 607 C CA . LEU A 1 82 ? -7.810 11.999 18.222 1.00 71.62 82 LEU A CA 1
ATOM 608 C C . LEU A 1 82 ? -8.780 10.852 18.562 1.00 71.62 82 LEU A C 1
ATOM 610 O O . LEU A 1 82 ? -9.749 10.652 17.837 1.00 71.62 82 LEU A O 1
ATOM 614 N N . GLY A 1 83 ? -8.550 10.111 19.654 1.00 68.94 83 GLY A N 1
ATOM 615 C CA . GLY A 1 83 ? -9.446 9.033 20.096 1.00 68.94 83 GLY A CA 1
ATOM 616 C C . GLY A 1 83 ? -9.478 7.830 19.149 1.00 68.94 83 GLY A C 1
ATOM 617 O O . GLY A 1 83 ? -10.487 7.131 19.076 1.00 68.94 83 GLY A O 1
ATOM 618 N N . VAL A 1 84 ? -8.391 7.613 18.405 1.00 72.19 84 VAL A N 1
ATOM 619 C CA . VAL A 1 84 ? -8.242 6.508 17.454 1.00 72.19 84 VAL A CA 1
ATOM 620 C C . VAL A 1 84 ? -7.963 5.225 18.220 1.00 72.19 84 VAL A C 1
ATOM 622 O O . VAL A 1 84 ? -6.985 5.137 18.962 1.00 72.19 84 VAL A O 1
ATOM 625 N N . ASP A 1 85 ? -8.801 4.216 18.018 1.00 71.12 85 ASP A N 1
ATOM 626 C CA . ASP A 1 85 ? -8.557 2.880 18.537 1.00 71.12 85 ASP A CA 1
ATOM 627 C C . ASP A 1 85 ? -7.591 2.142 17.603 1.00 71.12 85 ASP A C 1
ATOM 629 O O . ASP A 1 85 ? -7.972 1.552 16.593 1.00 71.12 85 ASP A O 1
ATOM 633 N N . VAL A 1 86 ? -6.309 2.179 17.958 1.00 70.69 86 VAL A N 1
ATOM 634 C CA . VAL A 1 86 ? -5.242 1.461 17.247 1.00 70.69 86 VAL A CA 1
ATOM 635 C C . VAL A 1 86 ? -5.113 -0.009 17.671 1.00 70.69 86 VAL A C 1
ATOM 637 O O . VAL A 1 86 ? -4.159 -0.673 17.274 1.00 70.69 86 VAL A O 1
ATOM 640 N N . SER A 1 87 ? -6.026 -0.542 18.497 1.00 64.31 87 SER A N 1
ATOM 641 C CA . SER A 1 87 ? -5.959 -1.944 18.947 1.00 64.31 87 SER A CA 1
ATOM 642 C C . SER A 1 87 ? -6.192 -2.955 17.817 1.00 64.31 87 SER A C 1
ATOM 644 O O . SER A 1 87 ? -5.876 -4.137 17.963 1.00 64.31 87 SER A O 1
ATOM 646 N N . ALA A 1 88 ? -6.731 -2.504 16.682 1.00 67.00 88 ALA A N 1
ATOM 647 C CA . ALA A 1 88 ? -6.867 -3.301 15.475 1.00 67.00 88 ALA A CA 1
ATOM 648 C C . ALA A 1 88 ? -5.585 -3.253 14.627 1.00 67.00 88 ALA A C 1
ATOM 650 O O . ALA A 1 88 ? -4.989 -2.196 14.429 1.00 67.00 88 ALA A O 1
ATOM 651 N N . HIS A 1 89 ? -5.191 -4.400 14.069 1.00 70.62 89 HIS A N 1
ATOM 652 C CA . HIS A 1 89 ? -4.087 -4.459 13.113 1.00 70.62 89 HIS A CA 1
ATOM 653 C C . HIS A 1 89 ? -4.410 -3.633 11.853 1.00 70.62 89 HIS A C 1
ATOM 655 O O . HIS A 1 89 ? -5.512 -3.772 11.310 1.00 70.62 89 HIS A O 1
ATOM 661 N N . PRO A 1 90 ? -3.476 -2.793 11.361 1.00 75.31 90 PRO A N 1
ATOM 662 C CA . PRO A 1 90 ? -3.684 -2.051 10.126 1.00 75.31 90 PRO A CA 1
ATOM 663 C C . PRO A 1 90 ? -3.771 -3.002 8.944 1.00 75.31 90 PRO A C 1
ATOM 665 O O . PRO A 1 90 ? -2.976 -3.929 8.810 1.00 75.31 90 PRO A O 1
ATOM 668 N N . HIS A 1 91 ? -4.677 -2.700 8.024 1.00 80.19 91 HIS A N 1
ATOM 669 C CA . HIS A 1 91 ? -4.644 -3.296 6.699 1.00 80.19 91 HIS A CA 1
ATOM 670 C C . HIS A 1 91 ? -3.775 -2.407 5.810 1.00 80.19 91 HIS A C 1
ATOM 672 O O . HIS A 1 91 ? -4.158 -1.279 5.496 1.00 80.19 91 HIS A O 1
ATOM 678 N N . VAL A 1 92 ? -2.600 -2.897 5.411 1.00 83.62 92 VAL A N 1
ATOM 679 C CA . VAL A 1 92 ? -1.683 -2.150 4.540 1.00 83.62 92 VAL A CA 1
ATOM 680 C C . VAL A 1 92 ? -1.803 -2.674 3.119 1.00 83.62 92 VAL A C 1
ATOM 682 O O . VAL A 1 92 ? -1.543 -3.841 2.850 1.00 83.62 92 VAL A O 1
ATOM 685 N N . LYS A 1 93 ? -2.184 -1.804 2.185 1.00 87.12 93 LYS A N 1
ATOM 686 C CA . LYS A 1 93 ? -2.394 -2.160 0.779 1.00 87.12 93 LYS A CA 1
ATOM 687 C C . LYS A 1 93 ? -1.514 -1.295 -0.107 1.00 87.12 93 LYS A C 1
ATOM 689 O O . LYS A 1 93 ? -1.600 -0.071 -0.052 1.00 87.12 93 LYS A O 1
ATOM 694 N N . LEU A 1 94 ? -0.726 -1.924 -0.976 1.00 87.44 94 LEU A N 1
ATOM 695 C CA . LEU A 1 94 ? -0.122 -1.222 -2.103 1.00 87.44 94 LEU A CA 1
ATOM 696 C C . LEU A 1 94 ? -1.134 -1.186 -3.243 1.00 87.44 94 LEU A C 1
ATOM 698 O O . LEU A 1 94 ? -1.623 -2.233 -3.670 1.00 87.44 94 LEU A O 1
ATOM 702 N N . GLN A 1 95 ? -1.416 0.006 -3.757 1.00 87.75 95 GLN A N 1
ATOM 703 C CA . GLN A 1 95 ? -2.237 0.196 -4.945 1.00 87.75 95 GLN A CA 1
ATOM 704 C C . GLN A 1 95 ? -1.421 0.880 -6.036 1.00 87.75 95 GLN A C 1
ATOM 706 O O . GLN A 1 95 ? -0.821 1.927 -5.813 1.00 87.75 95 GLN A O 1
ATOM 711 N N . LEU A 1 96 ? -1.457 0.298 -7.228 1.00 85.88 96 LEU A N 1
ATOM 712 C CA . LEU A 1 96 ? -0.952 0.893 -8.452 1.00 85.88 96 LEU A CA 1
ATOM 713 C C . LEU A 1 96 ? -2.137 1.340 -9.309 1.00 85.88 96 LEU A C 1
ATOM 715 O O . LEU A 1 96 ? -3.070 0.566 -9.538 1.00 85.88 96 LEU A O 1
ATOM 719 N N . THR A 1 97 ? -2.085 2.574 -9.797 1.00 82.56 97 THR A N 1
ATOM 720 C CA . THR A 1 97 ? -3.071 3.131 -10.727 1.00 82.56 97 THR A CA 1
ATOM 721 C C . THR A 1 97 ? -2.353 3.504 -12.017 1.00 82.56 97 THR A C 1
ATOM 723 O O . THR A 1 97 ? -1.442 4.322 -11.996 1.00 82.56 97 THR A O 1
ATOM 726 N N . LEU A 1 98 ? -2.751 2.885 -13.126 1.00 74.62 98 LEU A N 1
ATOM 727 C CA . LEU A 1 98 ? -2.187 3.082 -14.459 1.00 74.62 98 LEU A CA 1
ATOM 728 C C . LEU A 1 98 ? -3.211 3.769 -15.370 1.00 74.62 98 LEU A C 1
ATOM 730 O O . LEU A 1 98 ? -4.360 3.327 -15.440 1.00 74.62 98 LEU A O 1
ATOM 734 N N . GLY A 1 99 ? -2.763 4.765 -16.135 1.00 67.19 99 GLY A N 1
ATOM 735 C CA . GLY A 1 99 ? -3.529 5.381 -17.224 1.00 67.19 99 GLY A CA 1
ATOM 736 C C . GLY A 1 99 ? -4.520 6.476 -16.807 1.00 67.19 99 GLY A C 1
ATOM 737 O O . GLY A 1 99 ? -4.681 6.789 -15.632 1.00 67.19 99 GLY A O 1
ATOM 738 N N . GLU A 1 100 ? -5.183 7.058 -17.811 1.00 57.69 100 GLU A N 1
ATOM 739 C CA . GLU A 1 100 ? -5.939 8.318 -17.702 1.00 57.69 100 GLU A CA 1
ATOM 740 C C . GLU A 1 100 ? -7.370 8.187 -17.158 1.00 57.69 100 GLU A C 1
ATOM 742 O O . GLU A 1 100 ? -8.054 9.193 -16.982 1.00 57.69 100 GLU A O 1
ATOM 747 N N . SER A 1 101 ? -7.912 6.988 -16.929 1.00 57.78 101 SER A N 1
ATOM 748 C CA . SER A 1 101 ? -9.352 6.878 -16.646 1.00 57.78 101 SER A CA 1
ATOM 749 C C . SER A 1 101 ? -9.732 5.623 -15.873 1.00 57.78 101 SER A C 1
ATOM 751 O O . SER A 1 101 ? -9.903 4.542 -16.431 1.00 57.78 101 SER A O 1
ATOM 753 N N . GLY A 1 102 ? -9.967 5.800 -14.576 1.00 56.62 102 GLY A N 1
ATOM 754 C CA . GLY A 1 102 ? -10.781 4.896 -13.774 1.00 56.62 102 GLY A CA 1
ATOM 755 C C . GLY A 1 102 ? -11.863 5.705 -13.070 1.00 56.62 102 GLY A C 1
ATOM 756 O O . GLY A 1 102 ? -11.554 6.692 -12.409 1.00 56.62 102 GLY A O 1
ATOM 757 N N . CYS A 1 103 ? -13.130 5.306 -13.185 1.00 60.38 103 CYS A N 1
ATOM 758 C CA . CYS A 1 103 ? -14.192 5.928 -12.397 1.00 60.38 103 CYS A CA 1
ATOM 759 C C . CYS A 1 103 ? -14.016 5.516 -10.931 1.00 60.38 103 CYS A C 1
ATOM 761 O O . CYS A 1 103 ? -14.105 4.329 -10.619 1.00 60.38 103 CYS A O 1
ATOM 763 N N . THR A 1 104 ? -13.746 6.470 -10.039 1.00 70.06 104 THR A N 1
ATOM 764 C CA . THR A 1 104 ? -13.968 6.278 -8.602 1.00 70.06 104 THR A CA 1
ATOM 765 C C . THR A 1 104 ? -15.335 6.875 -8.290 1.00 70.06 104 THR A C 1
ATOM 767 O O . THR A 1 104 ? -15.454 8.100 -8.315 1.00 70.06 104 THR A O 1
ATOM 770 N N . PRO A 1 105 ? -16.382 6.078 -8.024 1.00 70.25 105 PRO A N 1
ATOM 771 C CA . PRO A 1 105 ? -17.640 6.654 -7.570 1.00 70.25 105 PRO A CA 1
ATOM 772 C C . PRO A 1 105 ? -17.415 7.382 -6.240 1.00 70.25 105 PRO A C 1
ATOM 774 O O . PRO A 1 105 ? -16.531 7.005 -5.465 1.00 70.25 105 PRO A O 1
ATOM 777 N N . CYS A 1 106 ? -18.228 8.396 -5.946 1.00 77.00 106 CYS A N 1
ATOM 778 C CA . CYS A 1 106 ? -18.272 8.954 -4.598 1.00 77.00 106 CYS A CA 1
ATOM 779 C C . CYS A 1 106 ? -18.617 7.823 -3.621 1.00 77.00 106 CYS A C 1
ATOM 781 O O . CYS A 1 106 ? -19.672 7.197 -3.737 1.00 77.00 106 CYS A O 1
ATOM 783 N N . HIS A 1 107 ? -17.708 7.533 -2.697 1.00 73.94 107 HIS A N 1
ATOM 784 C CA . HIS A 1 107 ? -17.850 6.453 -1.733 1.00 73.94 107 HIS A CA 1
ATOM 785 C C . HIS A 1 107 ? -17.220 6.857 -0.405 1.00 73.94 107 HIS A C 1
ATOM 787 O O . HIS A 1 107 ? -16.396 7.766 -0.339 1.00 73.94 107 HIS A O 1
ATOM 793 N N . TYR A 1 108 ? -17.625 6.157 0.646 1.00 74.62 108 TYR A N 1
ATOM 794 C CA . TYR A 1 108 ? -16.833 6.062 1.860 1.00 74.62 108 TYR A CA 1
ATOM 795 C C . TYR A 1 108 ? -15.952 4.817 1.739 1.00 74.62 108 TYR A C 1
ATOM 797 O O . TYR A 1 108 ? -16.408 3.815 1.182 1.00 74.62 108 TYR A O 1
ATOM 805 N N . ASP A 1 109 ? -14.758 4.825 2.331 1.00 75.06 109 ASP A N 1
ATOM 806 C CA . ASP A 1 109 ? -13.857 3.655 2.372 1.00 75.06 109 ASP A CA 1
ATOM 807 C C . ASP A 1 109 ? -14.441 2.447 3.141 1.00 75.06 109 ASP A C 1
ATOM 809 O O . ASP A 1 109 ? -13.817 1.394 3.264 1.00 75.06 109 ASP A O 1
ATOM 813 N N . VAL A 1 110 ? -15.674 2.562 3.643 1.00 68.62 110 VAL A N 1
ATOM 814 C CA . VAL A 1 110 ? -16.412 1.489 4.305 1.00 68.62 110 VAL A CA 1
ATOM 815 C C . VAL A 1 110 ? -17.367 0.777 3.341 1.00 68.62 110 VAL A C 1
ATOM 817 O O . VAL A 1 110 ? -18.364 1.330 2.878 1.00 68.62 110 VAL A O 1
ATOM 820 N N . SER A 1 111 ? -17.134 -0.516 3.100 1.00 51.19 111 SER A N 1
ATOM 821 C CA . SER A 1 111 ? -18.104 -1.386 2.425 1.00 51.19 111 SER A CA 1
ATOM 822 C C . SER A 1 111 ? -18.997 -2.103 3.454 1.00 51.19 111 SER A C 1
ATOM 824 O O . SER A 1 111 ? -18.656 -3.173 3.942 1.00 51.19 111 SER A O 1
ATOM 826 N N . LYS A 1 112 ? -20.151 -1.504 3.771 1.00 50.00 112 LYS A N 1
ATOM 827 C CA . LYS A 1 112 ? -21.317 -2.082 4.482 1.00 50.00 112 LYS A CA 1
ATO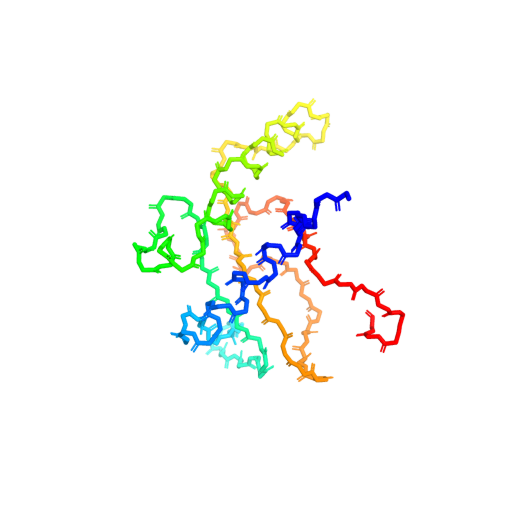M 828 C C . LYS A 1 112 ? -21.157 -2.602 5.940 1.00 50.00 112 LYS A C 1
ATOM 830 O O . LYS A 1 112 ? -20.516 -3.599 6.237 1.00 50.00 112 LYS A O 1
ATOM 835 N N . VAL A 1 113 ? -21.964 -1.968 6.800 1.00 48.16 113 VAL A N 1
ATOM 836 C CA . VAL A 1 113 ? -22.689 -2.427 8.012 1.00 48.16 113 VAL A CA 1
ATOM 837 C C . VAL A 1 113 ? -21.898 -2.884 9.247 1.00 48.16 113 VAL A C 1
ATOM 839 O O . VAL A 1 113 ? -22.337 -2.557 10.343 1.00 48.16 113 VAL A O 1
ATOM 842 N N . VAL A 1 114 ? -20.733 -3.527 9.149 1.00 49.91 114 VAL A N 1
ATOM 843 C CA . VAL A 1 114 ? -19.905 -3.809 10.344 1.00 49.91 114 VAL A CA 1
ATOM 844 C C . VAL A 1 114 ? -18.429 -3.740 9.974 1.00 49.91 114 VAL A C 1
ATOM 846 O O . VAL A 1 114 ? -17.767 -4.763 9.835 1.00 49.91 114 VAL A O 1
ATOM 849 N N . ASN A 1 115 ? -17.902 -2.535 9.765 1.00 56.38 115 ASN A N 1
ATOM 850 C CA . ASN A 1 115 ? -16.477 -2.372 9.498 1.00 56.38 115 ASN A CA 1
ATOM 851 C C . ASN A 1 115 ? -15.859 -1.419 10.521 1.00 56.38 115 ASN A C 1
ATOM 853 O O . ASN A 1 115 ? -16.335 -0.302 10.696 1.00 56.38 115 ASN A O 1
ATOM 857 N N . LYS A 1 116 ? -14.810 -1.885 11.209 1.00 63.47 116 LYS A N 1
ATOM 858 C CA . LYS A 1 116 ? -14.073 -1.151 12.253 1.00 63.47 116 LYS A CA 1
ATOM 859 C C . LYS A 1 116 ? -13.060 -0.154 11.666 1.00 63.47 116 LYS A C 1
ATOM 861 O O . LYS A 1 116 ? -12.096 0.204 12.332 1.00 63.47 116 LYS A O 1
ATOM 866 N N . LEU A 1 117 ? -13.235 0.255 10.408 1.00 69.00 117 LEU A N 1
ATOM 867 C CA . LEU A 1 117 ? -12.325 1.190 9.756 1.00 69.00 117 LEU A CA 1
ATOM 868 C C . LEU A 1 117 ? -12.578 2.594 10.314 1.00 69.00 117 LEU A C 1
ATOM 870 O O . LEU A 1 117 ? -13.617 3.192 10.043 1.00 69.00 117 LEU A O 1
ATOM 874 N N . GLN A 1 118 ? -11.637 3.089 11.115 1.00 73.62 118 GLN A N 1
ATOM 875 C CA . GLN A 1 118 ? -11.704 4.420 11.722 1.00 73.62 118 GLN A CA 1
ATOM 876 C C . GLN A 1 118 ? -10.916 5.462 10.926 1.00 73.62 118 GLN A C 1
ATOM 878 O O . GLN A 1 118 ? -11.327 6.618 10.859 1.00 73.62 118 GLN A O 1
ATOM 883 N N . ILE A 1 119 ? -9.793 5.057 10.322 1.00 77.44 119 ILE A N 1
ATOM 884 C CA . ILE A 1 119 ? -8.877 5.942 9.598 1.00 77.44 119 ILE A CA 1
ATOM 885 C C . ILE A 1 119 ? -8.371 5.248 8.337 1.00 77.44 119 ILE A C 1
ATOM 887 O O . ILE A 1 119 ? -7.937 4.098 8.386 1.00 77.44 119 ILE A O 1
ATOM 891 N N . SER A 1 120 ? -8.362 6.000 7.238 1.00 82.44 120 SER A N 1
ATOM 892 C CA . SER A 1 120 ? -7.619 5.682 6.020 1.00 82.44 120 SER A CA 1
ATOM 893 C C . SER A 1 120 ? -6.449 6.650 5.879 1.00 82.44 120 SER A C 1
ATOM 895 O O . SER A 1 120 ? -6.635 7.865 5.952 1.00 82.44 120 SER A O 1
ATOM 897 N N . ILE A 1 121 ? -5.248 6.120 5.653 1.00 82.81 121 ILE A N 1
ATOM 898 C CA . ILE A 1 121 ? -4.039 6.912 5.395 1.00 82.81 121 ILE A CA 1
ATOM 899 C C . ILE A 1 121 ? -3.559 6.582 3.988 1.00 82.81 121 ILE A C 1
ATOM 901 O O . ILE A 1 121 ? -3.341 5.416 3.665 1.00 82.81 121 ILE A O 1
ATOM 905 N N . LEU A 1 122 ? -3.389 7.608 3.155 1.00 87.25 122 LEU A N 1
ATOM 906 C CA . LEU A 1 122 ? -2.878 7.460 1.798 1.00 87.25 122 LEU A CA 1
ATOM 907 C C . LEU A 1 122 ? -1.466 8.037 1.731 1.00 87.25 122 LEU A C 1
ATOM 909 O O . LEU A 1 122 ? -1.258 9.216 2.013 1.00 87.25 122 LEU A O 1
ATOM 913 N N . ILE A 1 123 ? -0.508 7.198 1.343 1.00 84.19 123 ILE A N 1
ATOM 914 C CA . ILE A 1 123 ? 0.885 7.586 1.118 1.00 84.19 123 ILE A CA 1
ATOM 915 C C . ILE A 1 123 ? 1.160 7.438 -0.377 1.00 84.19 123 ILE A C 1
ATOM 917 O O . ILE A 1 123 ? 1.167 6.326 -0.906 1.00 84.19 123 ILE A O 1
ATOM 921 N N . TYR A 1 124 ? 1.359 8.562 -1.062 1.00 84.38 124 TYR A N 1
ATOM 922 C CA . TYR A 1 124 ? 1.665 8.581 -2.489 1.00 84.38 124 TYR A CA 1
ATOM 923 C C . TYR A 1 124 ? 3.175 8.452 -2.710 1.00 84.38 124 TYR A C 1
ATOM 925 O O . TYR A 1 124 ? 3.959 9.166 -2.091 1.00 84.38 124 TYR A O 1
ATOM 933 N N . LEU A 1 125 ? 3.572 7.538 -3.600 1.00 81.88 125 LEU A N 1
ATOM 934 C CA . LEU A 1 125 ? 4.976 7.278 -3.958 1.00 81.88 125 LEU A CA 1
ATOM 935 C C . LEU A 1 125 ? 5.380 7.897 -5.309 1.00 81.88 125 LEU A C 1
ATOM 937 O O . LEU A 1 125 ? 6.492 7.678 -5.780 1.00 81.88 125 LEU A O 1
ATOM 941 N N . SER A 1 126 ? 4.471 8.623 -5.958 1.00 77.31 126 SER A N 1
ATOM 942 C CA . SER A 1 126 ? 4.697 9.290 -7.240 1.00 77.31 126 SER A CA 1
ATOM 943 C C . SER A 1 126 ? 5.147 10.733 -7.042 1.00 77.31 126 SER A C 1
ATOM 945 O O . SER A 1 126 ? 4.639 11.424 -6.158 1.00 77.31 126 SER A O 1
ATOM 947 N N . GLU A 1 127 ? 6.015 11.222 -7.927 1.00 72.38 127 GLU A N 1
ATOM 948 C CA . GLU A 1 127 ? 6.184 12.664 -8.100 1.00 72.38 127 GLU A CA 1
ATOM 949 C C . GLU A 1 127 ? 4.879 13.239 -8.658 1.00 72.38 127 GLU A C 1
ATOM 951 O O . GLU A 1 127 ? 4.375 12.787 -9.688 1.00 72.38 127 GLU A O 1
ATOM 956 N N . TRP A 1 128 ? 4.284 14.184 -7.933 1.00 68.12 128 TRP A N 1
ATOM 957 C CA . TRP A 1 128 ? 3.019 14.789 -8.330 1.00 68.12 128 TRP A CA 1
ATOM 958 C C . TRP A 1 128 ? 3.261 16.040 -9.175 1.00 68.12 128 TRP A C 1
ATOM 960 O O . TRP A 1 128 ? 4.056 16.905 -8.804 1.00 68.12 128 TRP A O 1
ATOM 970 N N . ALA A 1 129 ? 2.526 16.148 -10.281 1.00 67.81 129 ALA A N 1
ATOM 971 C CA . ALA A 1 129 ? 2.362 17.372 -11.048 1.00 67.81 129 ALA A CA 1
ATOM 972 C C . ALA A 1 129 ? 0.866 17.698 -11.130 1.00 67.81 129 ALA A C 1
ATOM 974 O O . ALA A 1 129 ? 0.040 16.795 -11.258 1.00 67.81 129 ALA A O 1
ATOM 975 N N . LEU A 1 130 ? 0.529 18.991 -11.081 1.00 65.38 130 LEU A N 1
ATOM 976 C CA . LEU A 1 130 ? -0.853 19.503 -11.115 1.00 65.38 130 LEU A CA 1
ATOM 977 C C . LEU A 1 130 ? -1.677 18.970 -12.300 1.00 65.38 130 LEU A C 1
ATOM 979 O O . LEU A 1 130 ? -2.893 18.853 -12.213 1.00 65.38 130 LEU A O 1
ATOM 983 N N . GLU A 1 131 ? -1.018 18.656 -13.410 1.00 71.19 131 GLU A N 1
ATOM 984 C CA . GLU A 1 131 ? -1.626 18.127 -14.634 1.00 71.19 131 GLU A CA 1
ATOM 985 C C . GLU A 1 131 ? -2.084 16.663 -14.545 1.00 71.19 131 GLU A C 1
ATOM 987 O O . GLU A 1 131 ? -2.841 16.217 -15.403 1.00 71.19 131 GLU A O 1
ATOM 992 N N . TYR A 1 132 ? -1.675 15.921 -13.512 1.00 66.81 132 TYR A N 1
ATOM 993 C CA . TYR A 1 132 ? -2.055 14.516 -13.324 1.00 66.81 132 TYR A CA 1
ATOM 994 C C . TYR A 1 132 ? -3.382 14.323 -12.571 1.00 66.81 132 TYR A C 1
ATOM 996 O O . TYR A 1 132 ? -3.850 13.185 -12.468 1.00 66.81 132 TYR A O 1
ATOM 1004 N N . GLY A 1 133 ? -4.000 15.416 -12.098 1.00 60.50 133 GLY A N 1
ATOM 1005 C CA . GLY A 1 133 ? -5.232 15.408 -11.298 1.00 60.50 133 GLY A CA 1
ATOM 1006 C C . GLY A 1 133 ? -4.983 15.675 -9.822 1.00 60.50 133 GLY A C 1
ATOM 1007 O O . GLY A 1 133 ? -4.228 14.900 -9.190 1.00 60.50 133 GLY A O 1
#

Organism: Alexandrium catenella (NCBI:txid2925)

pLDDT: mean 79.13, std 12.14, range [45.12, 95.88]